Protein AF-A0A7W0K1R1-F1 (afdb_monomer)

Sequence (148 aa):
MSACDRCLRRAVLVAMLATRIAGLLNRPTTRAAGLLALPEPDLVAAVAGPHAESVLETLRTRDLRVDRRACEQAGVAAVCRHSAAYPPLLEELADAPAVLFAAGRPEALARLREEPSVAIVGTRNPSPYGVEVAHSLGRDLGAAGVPV

Structure (mmCIF, N/CA/C/O backbone):
data_AF-A0A7W0K1R1-F1
#
_entry.id   AF-A0A7W0K1R1-F1
#
loop_
_atom_site.group_PDB
_atom_site.id
_atom_site.type_symbol
_atom_site.label_atom_id
_atom_site.label_alt_id
_atom_site.label_comp_id
_atom_site.label_asym_id
_atom_site.label_entity_id
_atom_site.label_seq_id
_atom_site.pdbx_PDB_ins_code
_atom_site.Cartn_x
_atom_site.Cartn_y
_atom_site.Cartn_z
_atom_site.occupancy
_atom_site.B_iso_or_equiv
_atom_site.auth_seq_id
_atom_site.auth_comp_id
_atom_site.auth_asym_id
_atom_site.auth_atom_id
_atom_site.pdbx_PDB_model_num
ATOM 1 N N . MET A 1 1 ? -10.970 -10.643 -8.082 1.00 65.06 1 MET A N 1
ATOM 2 C CA . MET A 1 1 ? -10.813 -9.250 -8.567 1.00 65.06 1 MET A CA 1
ATOM 3 C C . MET A 1 1 ? -9.388 -9.062 -9.030 1.00 65.06 1 MET A C 1
ATOM 5 O O . MET A 1 1 ? -8.488 -9.474 -8.309 1.00 65.06 1 MET A O 1
ATOM 9 N N . SER A 1 2 ? -9.189 -8.534 -10.235 1.00 82.56 2 SER A N 1
ATOM 10 C CA . SER A 1 2 ? -7.891 -8.607 -10.897 1.00 82.56 2 SER A CA 1
ATOM 11 C C . SER A 1 2 ? -7.482 -7.233 -11.435 1.00 82.56 2 SER A C 1
ATOM 13 O O . SER A 1 2 ? -8.237 -6.614 -12.179 1.00 82.56 2 SER A O 1
ATOM 15 N N . ALA A 1 3 ? -6.305 -6.746 -11.040 1.00 94.06 3 ALA A N 1
ATOM 16 C CA . ALA A 1 3 ? -5.794 -5.418 -11.386 1.00 94.06 3 ALA A CA 1
ATOM 17 C C . ALA A 1 3 ? -5.610 -5.239 -12.904 1.00 94.06 3 ALA A C 1
ATOM 19 O O . ALA A 1 3 ? -5.277 -6.195 -13.600 1.00 94.06 3 ALA A O 1
ATOM 20 N N . CYS A 1 4 ? -5.769 -4.030 -13.450 1.00 95.31 4 CYS A N 1
ATOM 21 C CA . CYS A 1 4 ? -5.432 -3.799 -14.861 1.00 95.31 4 CYS A CA 1
ATOM 22 C C . CYS A 1 4 ? -3.911 -3.890 -15.097 1.00 95.31 4 CYS A C 1
ATOM 24 O O . CYS A 1 4 ? -3.118 -3.654 -14.182 1.00 95.31 4 CYS A O 1
ATOM 26 N N . ASP A 1 5 ? -3.498 -4.184 -16.331 1.00 95.25 5 ASP A N 1
ATOM 27 C CA . ASP A 1 5 ? -2.090 -4.429 -16.678 1.00 95.25 5 ASP A CA 1
ATOM 28 C C . ASP A 1 5 ? -1.176 -3.245 -16.342 1.00 95.25 5 ASP A C 1
ATOM 30 O O . ASP A 1 5 ? -0.088 -3.433 -15.805 1.00 95.25 5 ASP A O 1
ATOM 34 N N . ARG A 1 6 ? -1.637 -2.004 -16.555 1.00 94.62 6 ARG A N 1
ATOM 35 C CA . ARG A 1 6 ? -0.876 -0.795 -16.194 1.00 94.62 6 ARG A CA 1
ATOM 36 C C . ARG A 1 6 ? -0.570 -0.735 -14.696 1.00 94.62 6 ARG A C 1
ATOM 38 O O . ARG A 1 6 ? 0.550 -0.416 -14.303 1.00 94.62 6 ARG A O 1
ATOM 45 N N . CYS A 1 7 ? -1.566 -1.021 -13.861 1.00 95.75 7 CYS A N 1
ATOM 46 C CA . CYS A 1 7 ? -1.405 -0.996 -12.411 1.00 95.75 7 CYS A CA 1
ATOM 47 C C . CYS A 1 7 ? -0.548 -2.167 -11.926 1.00 95.75 7 CYS A C 1
ATOM 49 O O . CYS A 1 7 ? 0.336 -1.969 -11.094 1.00 95.75 7 CYS A O 1
ATOM 51 N N . LEU A 1 8 ? -0.757 -3.362 -12.486 1.00 96.06 8 LEU A N 1
ATOM 52 C CA . LEU A 1 8 ? 0.025 -4.542 -12.135 1.00 96.06 8 LEU A CA 1
ATOM 53 C C . LEU A 1 8 ? 1.498 -4.381 -12.537 1.00 96.06 8 LEU A C 1
ATOM 55 O O . LEU A 1 8 ? 2.375 -4.638 -11.720 1.00 96.06 8 LEU A O 1
ATOM 59 N N . ARG A 1 9 ? 1.782 -3.833 -13.727 1.00 96.00 9 ARG A N 1
ATOM 60 C CA . ARG A 1 9 ? 3.139 -3.456 -14.158 1.00 96.00 9 ARG A CA 1
ATOM 61 C C . ARG A 1 9 ? 3.813 -2.524 -13.153 1.00 96.00 9 ARG A C 1
ATOM 63 O O . ARG A 1 9 ? 4.959 -2.753 -12.779 1.00 96.00 9 ARG A O 1
ATOM 70 N N . ARG A 1 10 ? 3.106 -1.485 -12.690 1.00 96.12 10 ARG A N 1
ATOM 71 C CA . ARG A 1 10 ? 3.640 -0.548 -11.689 1.00 96.12 10 ARG A CA 1
ATOM 72 C C . ARG A 1 10 ? 3.950 -1.250 -10.365 1.00 96.12 10 ARG A C 1
ATOM 74 O O . ARG A 1 10 ? 4.997 -0.985 -9.784 1.00 96.12 10 ARG A O 1
ATOM 81 N N . ALA A 1 11 ? 3.080 -2.148 -9.907 1.00 95.88 11 ALA A N 1
ATOM 82 C CA . ALA A 1 11 ? 3.323 -2.936 -8.701 1.00 95.88 11 ALA A CA 1
ATOM 83 C C . ALA A 1 11 ? 4.543 -3.864 -8.850 1.00 95.88 11 ALA A C 1
ATOM 85 O O . ALA A 1 11 ? 5.378 -3.922 -7.949 1.00 95.88 11 ALA A O 1
ATOM 86 N N . VAL A 1 12 ? 4.698 -4.519 -10.006 1.00 96.12 12 VAL A N 1
ATOM 87 C CA . VAL A 1 12 ? 5.867 -5.358 -10.320 1.00 96.12 12 VAL A CA 1
ATOM 88 C C . VAL A 1 12 ? 7.156 -4.535 -10.327 1.00 96.12 12 VAL A C 1
ATOM 90 O O . VAL A 1 12 ? 8.139 -4.956 -9.724 1.00 96.12 12 VAL A O 1
ATOM 93 N N . LEU A 1 13 ? 7.158 -3.340 -10.926 1.00 96.50 13 LEU A N 1
ATOM 94 C CA . LEU A 1 13 ? 8.310 -2.435 -10.875 1.00 96.50 13 LEU A CA 1
ATOM 95 C C . LEU A 1 13 ? 8.717 -2.112 -9.431 1.00 96.50 13 LEU A C 1
ATOM 97 O O . LEU A 1 13 ? 9.893 -2.206 -9.082 1.00 96.50 13 LEU A O 1
ATOM 101 N N . VAL A 1 14 ? 7.749 -1.750 -8.584 1.00 95.44 14 VAL A N 1
ATOM 102 C CA . VAL A 1 14 ? 8.010 -1.471 -7.164 1.00 95.44 14 VAL A CA 1
ATOM 103 C C . VAL A 1 14 ? 8.574 -2.713 -6.467 1.00 95.44 14 VAL A C 1
ATOM 105 O O . VAL A 1 14 ? 9.547 -2.595 -5.725 1.00 95.44 14 VAL A O 1
ATOM 108 N N . ALA A 1 15 ? 8.046 -3.906 -6.757 1.00 95.12 15 ALA A N 1
ATOM 109 C CA . ALA A 1 15 ? 8.558 -5.165 -6.216 1.00 95.12 15 ALA A CA 1
ATOM 110 C C . ALA A 1 15 ? 10.008 -5.453 -6.654 1.00 95.12 15 ALA A C 1
ATOM 112 O O . ALA A 1 15 ? 10.841 -5.816 -5.825 1.00 95.12 15 ALA A O 1
ATOM 113 N N . MET A 1 16 ? 10.352 -5.219 -7.924 1.00 95.38 16 MET A N 1
ATOM 114 C CA . MET A 1 16 ? 11.722 -5.370 -8.442 1.00 95.38 16 MET A CA 1
ATOM 115 C C . MET A 1 16 ? 12.719 -4.408 -7.779 1.00 95.38 16 MET A C 1
ATOM 117 O O . MET A 1 16 ? 13.910 -4.707 -7.667 1.00 95.38 16 MET A O 1
ATOM 121 N N . LEU A 1 17 ? 12.240 -3.242 -7.343 1.00 95.44 17 LEU A N 1
ATOM 122 C CA . LEU A 1 17 ? 13.039 -2.224 -6.668 1.00 95.44 17 LEU A CA 1
ATOM 123 C C . LEU A 1 17 ? 13.001 -2.340 -5.135 1.00 95.44 17 LEU A C 1
ATOM 125 O O . LEU A 1 17 ? 13.759 -1.634 -4.472 1.00 95.44 17 LEU A O 1
ATOM 129 N N . ALA A 1 18 ? 12.184 -3.229 -4.559 1.00 93.12 18 ALA A N 1
ATOM 130 C CA . ALA A 1 18 ? 11.851 -3.241 -3.132 1.00 93.12 18 ALA A CA 1
ATOM 131 C C . ALA A 1 18 ? 13.075 -3.284 -2.204 1.00 93.12 18 ALA A C 1
ATOM 133 O O . ALA A 1 18 ? 13.149 -2.521 -1.242 1.00 93.12 18 ALA A O 1
ATOM 134 N N . THR A 1 19 ? 14.074 -4.114 -2.512 1.00 91.88 19 THR A N 1
ATOM 135 C CA . THR A 1 19 ? 15.309 -4.214 -1.714 1.00 91.88 19 THR A CA 1
ATOM 136 C C . THR A 1 19 ? 16.115 -2.915 -1.719 1.00 91.88 19 THR A C 1
ATOM 138 O O . THR A 1 19 ? 16.652 -2.507 -0.690 1.00 91.88 19 THR A O 1
ATOM 141 N N . ARG A 1 20 ? 16.163 -2.222 -2.862 1.00 91.81 20 ARG A N 1
ATOM 142 C CA . ARG A 1 20 ? 16.845 -0.930 -3.004 1.00 91.81 20 ARG A CA 1
ATOM 143 C C . ARG A 1 20 ? 16.061 0.190 -2.319 1.00 91.81 20 ARG A C 1
ATOM 145 O O . ARG A 1 20 ? 16.666 0.993 -1.617 1.00 91.81 20 ARG A O 1
ATOM 152 N N . ILE A 1 21 ? 14.730 0.195 -2.444 1.00 91.44 21 ILE A N 1
ATOM 153 C CA . ILE A 1 21 ? 13.841 1.124 -1.724 1.00 91.44 21 ILE A CA 1
ATOM 154 C C . ILE A 1 21 ? 14.042 0.977 -0.211 1.00 91.44 21 ILE A C 1
ATOM 156 O O . ILE A 1 21 ? 14.288 1.968 0.473 1.00 91.44 21 ILE A O 1
ATOM 160 N N . ALA A 1 22 ? 14.023 -0.252 0.314 1.00 88.75 22 ALA A N 1
ATOM 161 C CA . ALA A 1 22 ? 14.261 -0.516 1.733 1.00 88.75 22 ALA A CA 1
ATOM 162 C C . ALA A 1 22 ? 15.646 -0.021 2.187 1.00 88.75 22 ALA A C 1
ATOM 164 O O . ALA A 1 22 ? 15.778 0.614 3.233 1.00 88.75 22 ALA A O 1
ATOM 165 N N . GLY A 1 23 ? 16.679 -0.243 1.369 1.00 88.19 23 GLY A N 1
ATOM 166 C CA . GLY A 1 23 ? 18.028 0.259 1.627 1.00 88.19 23 GLY A CA 1
ATOM 167 C C . GLY A 1 23 ? 18.143 1.789 1.648 1.00 88.19 23 GLY A C 1
ATOM 168 O O . GLY A 1 23 ? 19.016 2.312 2.340 1.00 88.19 23 GLY A O 1
ATOM 169 N N . LEU A 1 24 ? 17.284 2.514 0.923 1.00 85.69 24 LEU A N 1
ATOM 170 C CA . LEU A 1 24 ? 17.198 3.979 0.982 1.00 85.69 24 LEU A CA 1
ATOM 171 C C . LEU A 1 24 ? 16.480 4.452 2.251 1.00 85.69 24 LEU A C 1
ATOM 173 O O . LEU A 1 24 ? 16.964 5.363 2.917 1.00 85.69 24 LEU A O 1
ATOM 177 N N . LEU A 1 25 ? 15.366 3.807 2.611 1.00 82.56 25 LEU A N 1
ATOM 178 C CA . LEU A 1 25 ? 14.559 4.157 3.787 1.00 82.56 25 LEU A CA 1
ATOM 179 C C . LEU A 1 25 ? 15.304 3.960 5.113 1.00 82.56 25 LEU A C 1
ATOM 181 O O . LEU A 1 25 ? 15.068 4.693 6.067 1.00 82.56 25 LEU A O 1
ATOM 185 N N . ASN A 1 26 ? 16.239 3.011 5.165 1.00 82.88 26 ASN A N 1
ATOM 186 C CA . ASN A 1 26 ? 17.063 2.764 6.349 1.00 82.88 26 ASN A CA 1
ATOM 187 C C . ASN A 1 26 ? 18.177 3.810 6.562 1.00 82.88 26 ASN A C 1
ATOM 189 O O . ASN A 1 26 ? 18.930 3.710 7.531 1.00 82.88 26 ASN A O 1
ATOM 193 N N . ARG A 1 27 ? 18.322 4.804 5.673 1.00 81.00 27 ARG A N 1
ATOM 194 C CA . ARG A 1 27 ? 19.348 5.849 5.797 1.00 81.00 27 ARG A CA 1
ATOM 195 C C . ARG A 1 27 ? 18.805 7.040 6.596 1.00 81.00 27 ARG A C 1
ATOM 197 O O . ARG A 1 27 ? 17.782 7.603 6.210 1.00 81.00 27 ARG A O 1
ATOM 204 N N . PRO A 1 28 ? 19.517 7.510 7.636 1.00 63.34 28 PRO A N 1
ATOM 205 C CA . PRO A 1 28 ? 18.996 8.484 8.603 1.00 63.34 28 PRO A CA 1
ATOM 206 C C . PRO A 1 28 ? 18.625 9.861 8.023 1.00 63.34 28 PRO A C 1
A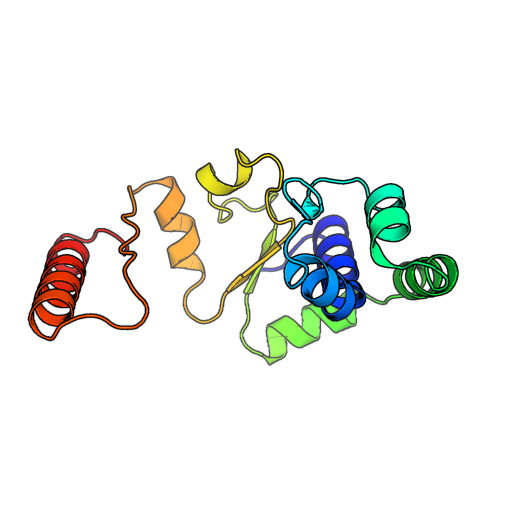TOM 208 O O . PRO A 1 28 ? 17.890 10.609 8.658 1.00 63.34 28 PRO A O 1
ATOM 211 N N . THR A 1 29 ? 19.103 10.212 6.827 1.00 63.59 29 THR A N 1
ATOM 212 C CA . THR A 1 29 ? 18.880 11.525 6.194 1.00 63.59 29 THR A CA 1
ATOM 213 C C . THR A 1 29 ? 17.931 11.493 4.993 1.00 63.59 29 THR A C 1
ATOM 215 O O . THR A 1 29 ? 17.638 12.543 4.423 1.00 63.59 29 THR A O 1
ATOM 218 N N . THR A 1 30 ? 17.441 10.321 4.576 1.00 67.50 30 THR A N 1
ATOM 219 C CA . THR A 1 30 ? 16.647 10.212 3.342 1.00 67.50 30 THR A CA 1
ATOM 220 C C . THR A 1 30 ? 15.161 10.396 3.635 1.00 67.50 30 THR A C 1
ATOM 222 O O . THR A 1 30 ? 14.509 9.511 4.182 1.00 67.50 30 THR A O 1
ATOM 225 N N . ARG A 1 31 ? 14.589 11.536 3.227 1.00 63.91 31 ARG A N 1
ATOM 226 C CA . ARG A 1 31 ? 13.131 11.674 3.101 1.00 63.91 31 ARG A CA 1
ATOM 227 C C . ARG A 1 31 ? 12.707 11.055 1.772 1.00 63.91 31 ARG A C 1
ATOM 229 O O . ARG A 1 31 ? 12.915 11.651 0.725 1.00 63.91 31 ARG A O 1
ATOM 236 N N . ALA A 1 32 ? 12.115 9.866 1.824 1.00 72.00 32 ALA A N 1
ATOM 237 C CA . ALA A 1 32 ? 11.589 9.172 0.645 1.00 72.00 32 ALA A CA 1
ATOM 238 C C . ALA A 1 32 ? 10.122 9.525 0.332 1.00 72.00 32 ALA A C 1
ATOM 240 O O . ALA A 1 32 ? 9.475 8.831 -0.452 1.00 72.00 32 ALA A O 1
ATOM 241 N N . ALA A 1 33 ? 9.581 10.574 0.963 1.00 78.88 33 ALA A N 1
ATOM 242 C CA . ALA A 1 33 ? 8.228 11.041 0.687 1.00 78.88 33 ALA A CA 1
ATOM 243 C C . ALA A 1 33 ? 8.082 11.344 -0.813 1.00 78.88 33 ALA A C 1
ATOM 245 O O . ALA A 1 33 ? 8.919 12.038 -1.390 1.00 78.88 33 ALA A O 1
ATOM 246 N N . GLY A 1 34 ? 7.050 10.785 -1.447 1.00 85.19 34 GLY A N 1
ATOM 247 C CA . GLY A 1 34 ? 6.806 10.948 -2.881 1.00 85.19 34 GLY A CA 1
ATOM 248 C C . GLY A 1 34 ? 7.657 10.064 -3.801 1.00 85.19 34 GLY A C 1
ATOM 249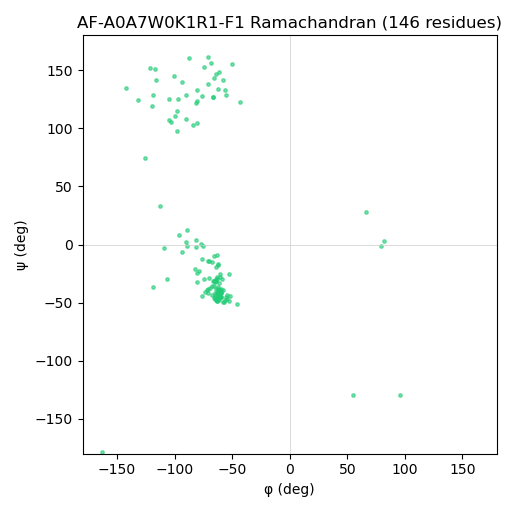 O O . GLY A 1 34 ? 7.429 10.083 -5.008 1.00 85.19 34 GLY A O 1
ATOM 250 N N . LEU A 1 35 ? 8.576 9.233 -3.285 1.00 89.44 35 LEU A N 1
ATOM 251 C CA . LEU A 1 35 ? 9.366 8.310 -4.117 1.00 89.44 35 LEU A CA 1
ATOM 252 C C . LEU A 1 35 ? 8.457 7.405 -4.961 1.00 89.44 35 LEU A C 1
ATOM 254 O O . LEU A 1 35 ? 8.668 7.241 -6.159 1.00 89.44 35 LEU A O 1
ATOM 258 N N . LEU A 1 36 ? 7.409 6.854 -4.344 1.00 90.50 36 LEU A N 1
ATOM 259 C CA . LEU A 1 36 ? 6.448 5.978 -5.018 1.00 90.50 36 LEU A CA 1
ATOM 260 C C . LEU A 1 36 ? 5.459 6.733 -5.919 1.00 90.50 36 LEU A C 1
ATOM 262 O O . LEU A 1 36 ? 4.808 6.093 -6.747 1.00 90.50 36 LEU A O 1
ATOM 266 N N . ALA A 1 37 ? 5.388 8.062 -5.815 1.00 90.88 37 ALA A N 1
ATOM 267 C CA . ALA A 1 37 ? 4.613 8.914 -6.717 1.00 90.88 37 ALA A CA 1
ATOM 268 C C . ALA A 1 37 ? 5.362 9.222 -8.025 1.00 90.88 37 ALA A C 1
ATOM 270 O O . ALA A 1 37 ? 4.729 9.556 -9.026 1.00 90.88 37 ALA A O 1
ATOM 271 N N . LEU A 1 38 ? 6.697 9.086 -8.046 1.00 92.62 38 LEU A N 1
ATOM 272 C CA . LEU A 1 38 ? 7.507 9.401 -9.223 1.00 92.62 38 LEU A CA 1
ATOM 273 C C . LEU A 1 38 ? 7.087 8.575 -10.452 1.00 92.62 38 LEU A C 1
ATOM 275 O O . LEU A 1 38 ? 6.829 7.371 -10.322 1.00 92.62 38 LEU A O 1
ATOM 279 N N . PRO A 1 39 ? 7.086 9.157 -11.663 1.00 91.94 39 PRO A N 1
ATOM 280 C CA . PRO A 1 39 ? 6.946 8.402 -12.905 1.00 91.94 39 PRO A CA 1
ATOM 281 C C . PRO A 1 39 ? 7.913 7.208 -12.981 1.00 91.94 39 PRO A C 1
ATOM 283 O O . PRO A 1 39 ? 8.958 7.196 -12.342 1.00 91.94 39 PRO A O 1
ATOM 286 N N . GLU A 1 40 ? 7.573 6.177 -13.764 1.00 93.25 40 GLU A N 1
ATOM 287 C CA . GLU A 1 40 ? 8.435 4.996 -13.982 1.00 93.25 40 GLU A CA 1
ATOM 288 C C . GLU A 1 40 ? 9.914 5.336 -14.272 1.00 93.25 40 GLU A C 1
ATOM 290 O O . GLU A 1 40 ? 10.760 4.800 -13.554 1.00 93.25 40 GLU A O 1
ATOM 295 N N . PRO A 1 41 ? 10.257 6.225 -15.230 1.00 91.12 41 PRO A N 1
ATOM 296 C CA . PRO A 1 41 ? 11.660 6.545 -15.504 1.00 91.12 41 PRO A CA 1
ATOM 297 C C . PRO A 1 41 ? 12.361 7.194 -14.305 1.00 91.12 41 PRO A C 1
ATOM 299 O O . PRO A 1 41 ? 13.479 6.805 -13.971 1.00 91.12 41 PRO A O 1
ATOM 302 N N . ASP A 1 42 ? 11.687 8.113 -13.615 1.00 93.00 42 ASP A N 1
ATOM 303 C CA . ASP A 1 42 ? 12.260 8.861 -12.493 1.00 93.00 42 ASP A CA 1
ATOM 304 C C . ASP A 1 42 ? 12.431 7.974 -11.256 1.00 93.00 42 ASP A C 1
ATOM 306 O O . ASP A 1 42 ? 13.457 8.035 -10.581 1.00 93.00 42 ASP A O 1
ATOM 310 N N . LEU A 1 43 ? 11.466 7.086 -10.987 1.00 93.56 43 LEU A N 1
ATOM 311 C CA . LEU A 1 43 ? 11.570 6.086 -9.925 1.00 93.56 43 LEU A CA 1
ATOM 312 C C . LEU A 1 43 ? 12.758 5.147 -10.173 1.00 93.56 43 LEU A C 1
ATOM 314 O O . LEU A 1 43 ? 13.528 4.856 -9.258 1.00 93.56 43 LEU A O 1
ATOM 318 N N . VAL A 1 44 ? 12.917 4.668 -11.409 1.00 94.94 44 VAL A N 1
ATOM 319 C CA . VAL A 1 44 ? 14.042 3.800 -11.772 1.00 94.94 44 VAL A CA 1
ATOM 320 C C . VAL A 1 44 ? 15.362 4.553 -11.633 1.00 94.94 44 VAL A C 1
ATOM 322 O O . VAL A 1 44 ? 16.280 4.028 -11.009 1.00 94.94 44 VAL A O 1
ATOM 325 N N . ALA A 1 45 ? 15.459 5.782 -12.142 1.00 91.38 45 ALA A N 1
ATOM 326 C CA . ALA A 1 45 ? 16.665 6.598 -12.022 1.00 91.38 45 ALA A CA 1
ATOM 327 C C . ALA A 1 45 ? 17.040 6.868 -10.553 1.00 91.38 45 ALA A C 1
ATOM 329 O O . ALA A 1 45 ? 18.211 6.771 -10.186 1.00 91.38 45 ALA A O 1
ATOM 330 N N . ALA A 1 46 ? 16.046 7.129 -9.699 1.00 90.19 46 ALA A N 1
ATOM 331 C CA . ALA A 1 46 ? 16.251 7.409 -8.282 1.00 90.19 46 ALA A CA 1
ATOM 332 C C . ALA A 1 46 ? 16.708 6.185 -7.469 1.00 90.19 46 ALA A C 1
ATOM 334 O O . ALA A 1 46 ? 17.390 6.343 -6.456 1.00 90.19 46 ALA A O 1
ATOM 335 N N . VAL A 1 47 ? 16.326 4.967 -7.876 1.00 92.56 47 VAL A N 1
ATOM 336 C CA . VAL A 1 47 ? 16.471 3.767 -7.030 1.00 92.56 47 VAL A CA 1
ATOM 337 C C . VAL A 1 47 ? 17.381 2.695 -7.627 1.00 92.56 47 VAL A C 1
ATOM 339 O O . VAL A 1 47 ? 18.094 2.018 -6.888 1.00 92.56 47 VAL A O 1
ATOM 342 N N . ALA A 1 48 ? 17.366 2.489 -8.944 1.00 91.94 48 ALA A N 1
ATOM 343 C CA . ALA A 1 48 ? 18.026 1.347 -9.581 1.00 91.94 48 ALA A CA 1
ATOM 344 C C . ALA A 1 48 ? 19.549 1.515 -9.729 1.00 91.94 48 ALA A C 1
ATOM 346 O O . ALA A 1 48 ? 20.271 0.513 -9.832 1.00 91.94 48 ALA A O 1
ATOM 347 N N . GLY A 1 49 ? 20.045 2.757 -9.722 1.00 89.25 49 GLY A N 1
ATOM 348 C CA . GLY A 1 49 ? 21.460 3.075 -9.923 1.00 89.25 49 GLY A CA 1
ATOM 349 C C . GLY A 1 49 ? 21.991 2.467 -11.234 1.00 89.25 49 GLY A C 1
ATOM 350 O O . GLY A 1 49 ? 21.326 2.593 -12.262 1.00 89.25 49 GLY A O 1
ATOM 351 N N . PRO A 1 50 ? 23.130 1.742 -11.229 1.00 91.00 50 PRO A N 1
ATOM 352 C CA . PRO A 1 50 ? 23.711 1.168 -12.450 1.00 91.00 50 PRO A CA 1
ATOM 353 C C . PRO A 1 50 ? 22.851 0.070 -13.101 1.00 91.00 50 PRO A C 1
ATOM 355 O O . PRO A 1 50 ? 23.135 -0.348 -14.215 1.00 91.00 50 PRO A O 1
ATOM 358 N N . HIS A 1 51 ? 21.791 -0.400 -12.434 1.00 92.62 51 HIS A N 1
ATOM 359 C CA . HIS A 1 51 ? 20.913 -1.456 -12.946 1.00 92.62 51 HIS A CA 1
ATOM 360 C C . HIS A 1 51 ? 19.650 -0.916 -13.633 1.00 92.62 51 HIS A C 1
ATOM 362 O O . HIS A 1 51 ? 18.755 -1.701 -13.942 1.00 92.62 51 HIS A O 1
ATOM 368 N N . ALA A 1 52 ? 19.539 0.400 -13.844 1.00 94.31 52 ALA A N 1
ATOM 369 C CA . ALA A 1 52 ? 18.346 1.028 -14.413 1.00 94.31 52 ALA A CA 1
ATOM 370 C C . ALA A 1 52 ? 17.907 0.389 -15.740 1.00 94.31 52 ALA A C 1
ATOM 372 O O . ALA A 1 52 ? 16.745 0.014 -15.891 1.00 94.31 52 ALA A O 1
ATOM 373 N N . GLU A 1 53 ? 18.845 0.196 -16.667 1.00 93.88 53 GLU A N 1
ATOM 374 C CA . GLU A 1 53 ? 18.567 -0.392 -17.980 1.00 93.88 53 GLU A CA 1
ATOM 375 C C . GLU A 1 53 ? 18.075 -1.841 -17.871 1.00 93.88 53 GLU A C 1
ATOM 377 O O . GLU A 1 53 ? 17.037 -2.191 -18.429 1.00 93.88 53 GLU A O 1
ATOM 382 N N . SER A 1 54 ? 18.754 -2.662 -17.064 1.00 94.19 54 SER A N 1
ATOM 383 C CA . SER A 1 54 ? 18.367 -4.057 -16.822 1.00 94.19 54 SER A CA 1
ATOM 384 C C . SER A 1 54 ? 16.972 -4.183 -16.191 1.00 94.19 54 SER A C 1
ATOM 386 O O . SER A 1 54 ? 16.193 -5.058 -16.579 1.00 94.19 54 SER A O 1
ATOM 388 N N . VAL A 1 55 ? 16.622 -3.292 -15.254 1.00 95.50 55 VAL A N 1
ATOM 389 C CA . VAL A 1 55 ? 15.283 -3.241 -14.643 1.00 95.50 55 VAL A CA 1
ATOM 390 C C . VAL A 1 55 ? 14.225 -2.898 -15.689 1.00 95.50 55 VAL A C 1
ATOM 392 O O . VAL A 1 55 ? 13.206 -3.583 -15.763 1.00 95.50 55 VAL A O 1
ATOM 395 N N . LEU A 1 56 ? 14.462 -1.871 -16.509 1.00 93.81 56 LEU A N 1
ATOM 396 C CA . LEU A 1 56 ? 13.517 -1.459 -17.549 1.00 93.81 56 LEU A CA 1
ATOM 397 C C . LEU A 1 56 ? 13.302 -2.564 -18.582 1.00 93.81 56 LEU A C 1
ATOM 399 O O . LEU A 1 56 ? 12.159 -2.826 -18.953 1.00 93.81 56 LEU A O 1
ATOM 403 N N . GLU A 1 57 ? 14.364 -3.245 -19.006 1.00 95.00 57 GLU A N 1
ATOM 404 C CA . GLU A 1 57 ? 14.271 -4.324 -19.989 1.00 95.00 57 GLU A CA 1
ATOM 405 C C . GLU A 1 57 ? 13.522 -5.547 -19.446 1.00 95.00 57 GLU A C 1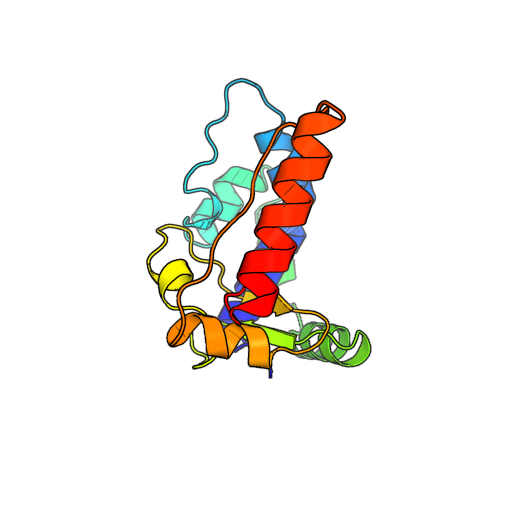
ATOM 407 O O . GLU A 1 57 ? 12.612 -6.078 -20.088 1.00 95.00 57 GLU A O 1
ATOM 412 N N . THR A 1 58 ? 13.815 -5.932 -18.203 1.00 94.81 58 THR A N 1
ATOM 413 C CA . THR A 1 58 ? 13.080 -7.004 -17.517 1.00 94.81 58 THR A CA 1
ATOM 414 C C . THR A 1 58 ? 11.600 -6.652 -17.374 1.00 94.81 58 THR A C 1
ATOM 416 O O . THR A 1 58 ? 10.729 -7.494 -17.583 1.00 94.81 58 THR A O 1
ATOM 419 N N . LEU A 1 59 ? 11.285 -5.396 -17.047 1.00 94.81 59 LEU A N 1
ATOM 420 C CA . LEU A 1 59 ? 9.903 -4.952 -16.916 1.00 94.81 59 LEU A CA 1
ATOM 421 C C . LEU A 1 59 ? 9.187 -4.911 -18.275 1.00 94.81 59 LEU A C 1
ATOM 423 O O . LEU A 1 59 ? 8.002 -5.226 -18.347 1.00 94.81 59 LEU A O 1
ATOM 427 N N . ARG A 1 60 ? 9.862 -4.518 -19.364 1.00 94.25 60 ARG A N 1
ATOM 428 C CA . ARG A 1 60 ? 9.302 -4.524 -20.733 1.00 94.25 60 ARG A CA 1
ATOM 429 C C . ARG A 1 60 ? 8.909 -5.924 -21.196 1.00 94.25 60 ARG A C 1
ATOM 431 O O . ARG A 1 60 ? 7.853 -6.072 -21.798 1.00 94.25 60 ARG A O 1
ATOM 438 N N . THR A 1 61 ? 9.732 -6.921 -20.894 1.00 95.62 61 THR A N 1
ATOM 439 C CA . THR A 1 61 ? 9.542 -8.314 -21.332 1.00 95.62 61 THR A CA 1
ATOM 440 C C . THR A 1 61 ? 8.704 -9.157 -20.363 1.00 95.62 61 THR A C 1
ATOM 442 O O . THR A 1 61 ? 8.438 -10.329 -20.630 1.00 95.62 61 THR A O 1
ATOM 445 N N . ARG A 1 62 ? 8.257 -8.581 -19.237 1.00 94.69 62 ARG A N 1
ATOM 446 C CA . ARG A 1 62 ? 7.481 -9.281 -18.207 1.00 94.69 62 ARG A CA 1
ATOM 447 C C . ARG A 1 62 ? 6.094 -9.696 -18.707 1.00 94.69 62 ARG A C 1
ATOM 449 O O . ARG A 1 62 ? 5.291 -8.851 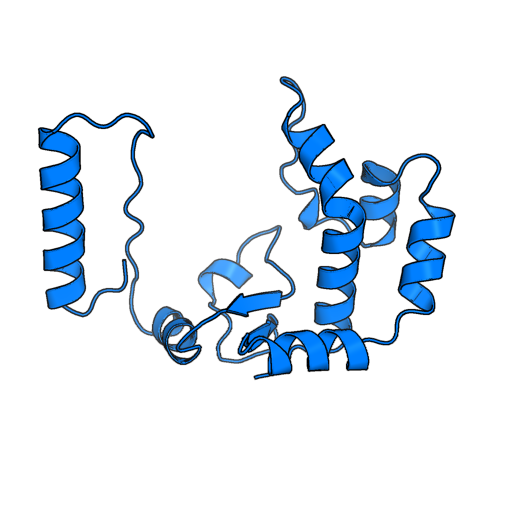-19.097 1.00 94.69 62 ARG A O 1
ATOM 456 N N . ASP A 1 63 ? 5.769 -10.980 -18.565 1.00 95.88 63 ASP A N 1
ATOM 457 C CA . ASP A 1 63 ? 4.402 -11.476 -18.742 1.00 95.88 63 ASP A CA 1
ATOM 458 C C . ASP A 1 63 ? 3.575 -11.312 -17.456 1.00 95.88 63 ASP A C 1
ATOM 460 O O . ASP A 1 63 ? 3.671 -12.101 -16.513 1.00 95.88 63 ASP A O 1
ATOM 464 N N . LEU A 1 64 ? 2.706 -10.301 -17.447 1.00 95.75 64 LEU A N 1
ATOM 465 C CA . LEU A 1 64 ? 1.826 -9.991 -16.317 1.00 95.75 64 LEU A CA 1
ATOM 466 C C . LEU A 1 64 ? 0.743 -11.053 -16.074 1.00 95.75 64 LEU A C 1
ATOM 468 O O . LEU A 1 64 ? 0.125 -11.068 -15.007 1.00 95.75 64 LEU A O 1
ATOM 472 N N . ARG A 1 65 ? 0.492 -11.959 -17.029 1.00 95.31 65 ARG A N 1
ATOM 473 C CA . ARG A 1 65 ? -0.444 -13.078 -16.834 1.00 95.31 65 ARG A CA 1
ATOM 474 C C . ARG A 1 65 ? 0.081 -14.043 -15.781 1.00 95.31 65 ARG A C 1
ATOM 476 O O . ARG A 1 65 ? -0.703 -14.560 -14.987 1.00 95.31 65 ARG A O 1
ATOM 483 N N . VAL A 1 66 ? 1.399 -14.244 -15.741 1.00 94.69 66 VAL A N 1
ATOM 484 C CA . VAL A 1 66 ? 2.063 -15.059 -14.717 1.00 94.69 66 VAL A CA 1
ATOM 485 C C . VAL A 1 66 ? 1.890 -14.418 -13.340 1.00 94.69 66 VAL A C 1
ATOM 487 O O . VAL A 1 66 ? 1.498 -15.103 -12.399 1.00 94.69 66 VAL A O 1
ATOM 490 N N . ASP A 1 67 ? 2.095 -13.103 -13.237 1.00 94.62 67 ASP A N 1
ATOM 491 C CA . ASP A 1 67 ? 1.931 -12.351 -11.985 1.00 94.62 67 ASP A CA 1
ATOM 492 C C . ASP A 1 67 ? 0.488 -12.410 -11.461 1.00 94.62 67 ASP A C 1
ATOM 494 O O . ASP A 1 67 ? 0.243 -12.644 -10.275 1.00 94.62 67 ASP A O 1
ATOM 498 N N . ARG A 1 68 ? -0.485 -12.263 -12.365 1.00 95.00 68 ARG A N 1
ATOM 499 C CA . ARG A 1 68 ? -1.913 -12.380 -12.053 1.00 95.00 68 ARG A CA 1
ATOM 500 C C . ARG A 1 68 ? -2.265 -13.775 -11.539 1.00 95.00 68 ARG A C 1
ATOM 502 O O . ARG A 1 68 ? -2.897 -13.902 -10.491 1.00 95.00 68 ARG A O 1
ATOM 509 N N . ARG A 1 69 ? -1.800 -14.816 -12.236 1.00 95.44 69 ARG A N 1
ATOM 510 C CA . ARG A 1 69 ? -2.022 -16.214 -11.853 1.00 95.44 69 ARG A CA 1
ATOM 511 C C . ARG A 1 69 ? -1.389 -16.541 -10.502 1.00 95.44 69 ARG A C 1
ATOM 513 O O . ARG A 1 69 ? -1.994 -17.266 -9.722 1.00 95.44 69 ARG A O 1
ATOM 520 N N . ALA A 1 70 ? -0.209 -15.996 -10.208 1.00 94.31 70 ALA A N 1
ATOM 521 C CA . ALA A 1 70 ? 0.438 -16.173 -8.912 1.00 94.31 70 ALA A CA 1
ATOM 522 C C . ALA A 1 70 ? -0.417 -15.602 -7.766 1.00 94.31 70 ALA A C 1
ATOM 524 O O . ALA A 1 70 ? -0.569 -16.255 -6.736 1.00 94.31 70 ALA A O 1
ATOM 525 N N . CYS A 1 71 ? -1.038 -14.432 -7.964 1.00 94.19 71 CYS A N 1
ATOM 526 C CA . CYS A 1 71 ? -1.969 -13.861 -6.984 1.00 94.19 71 CYS A CA 1
ATOM 527 C C . CYS A 1 71 ? -3.192 -14.766 -6.780 1.00 94.19 71 CYS A C 1
ATOM 529 O O . CYS A 1 71 ? -3.550 -15.076 -5.647 1.00 94.19 71 CYS A O 1
ATOM 531 N N . GLU A 1 72 ? -3.797 -15.238 -7.873 1.00 92.88 72 GLU A N 1
ATOM 532 C CA . GLU A 1 72 ? -4.963 -16.129 -7.829 1.00 92.88 72 GLU A CA 1
ATOM 533 C C . GLU A 1 72 ? -4.653 -17.448 -7.107 1.00 92.88 72 GLU A C 1
ATOM 535 O O . GLU A 1 72 ? -5.409 -17.865 -6.232 1.00 92.88 72 GLU A O 1
ATOM 540 N N . GLN A 1 73 ? -3.514 -18.074 -7.417 1.00 95.31 73 GLN A N 1
ATOM 541 C CA . GLN A 1 73 ? -3.058 -19.309 -6.771 1.00 95.31 73 GLN A CA 1
ATOM 542 C C . GLN A 1 73 ? -2.765 -19.125 -5.279 1.00 95.31 73 GLN A C 1
ATOM 544 O O . GLN A 1 73 ? -2.966 -20.054 -4.501 1.00 95.31 73 GLN A O 1
ATOM 549 N N . ALA A 1 74 ? -2.320 -17.935 -4.877 1.00 95.00 74 ALA A N 1
ATOM 550 C CA . ALA A 1 74 ? -2.095 -17.584 -3.480 1.00 95.00 74 ALA A CA 1
ATOM 551 C C . ALA A 1 74 ? -3.382 -17.175 -2.735 1.00 95.00 74 ALA A C 1
ATOM 553 O O . ALA A 1 74 ? -3.318 -16.869 -1.546 1.00 95.00 74 ALA A O 1
ATOM 554 N N . GLY A 1 75 ? -4.541 -17.130 -3.406 1.00 93.94 75 GLY A N 1
ATOM 555 C CA . GLY A 1 75 ? -5.786 -16.634 -2.810 1.00 93.94 75 GLY A CA 1
ATOM 556 C C . GLY A 1 75 ? -5.747 -15.135 -2.492 1.00 93.94 75 GLY A C 1
ATOM 557 O O . GLY A 1 75 ? -6.417 -14.679 -1.566 1.00 93.94 75 GLY A O 1
ATOM 558 N N . VAL A 1 76 ? -4.946 -14.367 -3.236 1.00 94.69 76 VAL A N 1
ATOM 559 C CA . VAL A 1 76 ? -4.758 -12.925 -3.056 1.00 94.69 76 VAL A CA 1
ATOM 560 C C . VAL A 1 76 ? -5.508 -12.168 -4.147 1.00 94.69 76 VAL A C 1
ATOM 562 O O . VAL A 1 76 ? -5.290 -12.363 -5.343 1.00 94.69 76 VAL A O 1
ATOM 565 N N . ALA A 1 77 ? -6.377 -11.249 -3.738 1.00 93.69 77 ALA A N 1
ATOM 566 C CA . ALA A 1 77 ? -7.027 -10.313 -4.639 1.00 93.69 77 ALA A CA 1
ATOM 567 C C . ALA A 1 77 ? -6.091 -9.140 -4.958 1.00 93.69 77 ALA A C 1
ATOM 569 O O . ALA A 1 77 ? -5.530 -8.522 -4.056 1.00 93.69 77 ALA A O 1
ATOM 570 N N . ALA A 1 78 ? -5.971 -8.792 -6.240 1.00 95.44 78 ALA A N 1
ATOM 571 C CA . ALA A 1 78 ? -5.260 -7.600 -6.693 1.00 95.44 78 ALA A CA 1
ATOM 572 C C . ALA A 1 78 ? -6.281 -6.517 -7.075 1.00 95.44 78 ALA A C 1
ATOM 574 O O . ALA A 1 78 ? -6.937 -6.608 -8.116 1.00 95.44 78 ALA A O 1
ATOM 575 N N . VAL A 1 79 ? -6.425 -5.494 -6.233 1.00 94.44 79 VAL A N 1
ATOM 576 C CA . VAL A 1 79 ? -7.386 -4.394 -6.401 1.00 94.44 79 VAL A CA 1
ATOM 577 C C . VAL A 1 79 ? -6.638 -3.145 -6.857 1.00 94.44 79 VAL A C 1
ATOM 579 O O . VAL A 1 79 ? -5.907 -2.534 -6.086 1.00 94.44 79 VAL A O 1
ATOM 582 N N . CYS A 1 80 ? -6.779 -2.761 -8.126 1.00 94.75 80 CYS A N 1
ATOM 583 C CA . CYS A 1 80 ? -6.164 -1.530 -8.634 1.00 94.75 80 CYS A CA 1
ATOM 584 C C . CYS A 1 80 ? -7.058 -0.304 -8.440 1.00 94.75 80 CYS A C 1
ATOM 586 O O . CYS A 1 80 ? -8.273 -0.459 -8.384 1.00 94.75 80 CYS A O 1
ATOM 588 N N . ARG A 1 81 ? -6.479 0.903 -8.488 1.00 92.31 81 ARG A N 1
ATOM 589 C CA . ARG A 1 81 ? -7.212 2.185 -8.368 1.00 92.31 81 ARG A CA 1
ATOM 590 C C . ARG A 1 81 ? -8.406 2.374 -9.311 1.00 92.31 81 ARG A C 1
ATOM 592 O O . ARG A 1 81 ? -9.329 3.094 -8.992 1.00 92.31 81 ARG A O 1
ATOM 599 N N . HIS A 1 82 ? -8.423 1.699 -10.463 1.00 92.38 82 HIS A N 1
ATOM 600 C CA . HIS A 1 82 ? -9.555 1.764 -11.401 1.00 92.38 82 HIS A CA 1
ATOM 601 C C . HIS A 1 82 ? -10.724 0.829 -11.014 1.00 92.38 82 HIS A C 1
ATOM 603 O O . HIS A 1 82 ? -11.668 0.670 -11.782 1.00 92.38 82 HIS A O 1
ATOM 609 N N . SER A 1 83 ? -10.633 0.137 -9.875 1.00 91.12 83 SER A N 1
ATOM 610 C CA . SER A 1 83 ? -11.658 -0.768 -9.351 1.00 91.12 83 SER A CA 1
ATOM 611 C C . SER A 1 83 ? -12.575 -0.029 -8.382 1.00 91.12 83 SER A C 1
ATOM 613 O O . SER A 1 83 ? -12.091 0.676 -7.506 1.00 91.12 83 SER A O 1
ATOM 615 N N . ALA A 1 84 ? -13.880 -0.304 -8.430 1.00 88.81 84 ALA A N 1
ATOM 616 C CA . ALA A 1 84 ? -14.851 0.246 -7.475 1.00 88.81 84 ALA A CA 1
ATOM 617 C C . ALA A 1 84 ? -14.614 -0.181 -6.008 1.00 88.81 84 ALA A C 1
ATOM 619 O O . ALA A 1 84 ? -15.157 0.430 -5.091 1.00 88.81 84 ALA A O 1
ATOM 620 N N . ALA A 1 85 ? -13.821 -1.234 -5.776 1.00 89.88 85 ALA A N 1
ATOM 621 C CA . ALA A 1 85 ? -13.420 -1.659 -4.430 1.00 89.88 85 ALA A CA 1
ATOM 622 C C . ALA A 1 85 ? -12.116 -1.011 -3.935 1.00 89.88 85 ALA A C 1
ATOM 624 O O . ALA A 1 85 ? -11.631 -1.379 -2.868 1.00 89.88 85 ALA A O 1
ATOM 625 N N . TYR A 1 86 ? -11.500 -0.115 -4.713 1.00 92.12 86 TYR A N 1
ATOM 626 C CA . TYR A 1 86 ? -10.351 0.647 -4.240 1.00 92.12 86 TYR A CA 1
ATOM 627 C C . TYR A 1 86 ? -10.836 1.763 -3.291 1.00 92.12 86 TYR A C 1
ATOM 629 O O . TYR A 1 86 ? -11.743 2.504 -3.670 1.00 92.12 86 TYR A O 1
ATOM 637 N N . PRO A 1 87 ? -10.290 1.895 -2.067 1.00 91.94 87 PRO A N 1
ATOM 638 C CA . PRO A 1 87 ? -10.751 2.905 -1.112 1.00 91.94 87 PRO A CA 1
ATOM 639 C C . PRO A 1 87 ? -10.456 4.345 -1.582 1.00 91.94 87 PRO A C 1
ATOM 641 O O . PRO A 1 87 ? -9.287 4.650 -1.835 1.00 91.94 87 PRO A O 1
ATOM 644 N N . PRO A 1 88 ? -11.450 5.257 -1.637 1.00 90.75 88 PRO A N 1
ATOM 645 C CA . PRO A 1 88 ? -11.243 6.627 -2.127 1.00 90.75 88 PRO A CA 1
ATOM 646 C C . PRO A 1 88 ? -10.209 7.427 -1.332 1.00 90.75 88 PRO A C 1
ATOM 648 O O . PRO A 1 88 ? -9.380 8.111 -1.919 1.00 90.75 88 PRO A O 1
ATOM 651 N N . LEU A 1 89 ? -10.178 7.273 -0.003 1.00 90.81 89 LEU A N 1
ATOM 652 C CA . LEU A 1 89 ? -9.205 7.972 0.850 1.00 90.81 89 LEU A CA 1
ATOM 653 C C . LEU A 1 89 ? -7.747 7.627 0.501 1.00 90.81 89 LEU A C 1
ATOM 655 O O . LEU A 1 89 ? -6.853 8.441 0.704 1.00 90.81 89 LEU A O 1
ATOM 659 N N . LEU A 1 90 ? -7.490 6.427 -0.033 1.00 91.50 90 LEU A N 1
ATOM 660 C CA . LEU A 1 90 ? -6.162 6.050 -0.524 1.00 91.50 90 LEU A CA 1
ATOM 661 C C . LEU A 1 90 ? -5.874 6.606 -1.918 1.00 91.50 90 LEU A C 1
ATOM 663 O O . LEU A 1 90 ? -4.709 6.714 -2.291 1.00 91.50 90 LEU A O 1
ATOM 667 N N . GLU A 1 91 ? -6.906 6.893 -2.710 1.00 90.81 91 GLU A N 1
ATOM 668 C CA . GLU A 1 91 ? -6.774 7.475 -4.048 1.00 90.81 91 GLU A CA 1
ATOM 66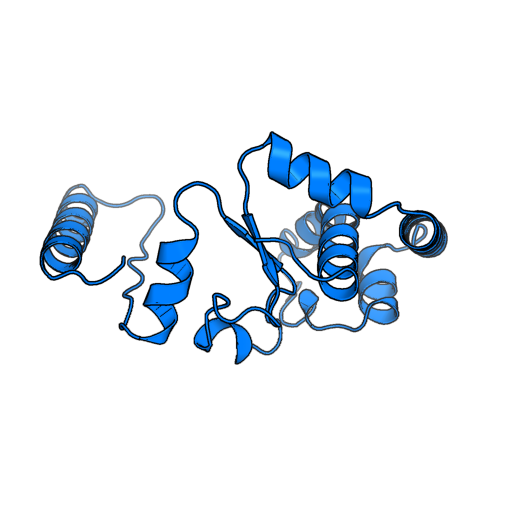9 C C . GLU A 1 91 ? -6.399 8.959 -3.974 1.00 90.81 91 GLU A C 1
ATOM 671 O O . GLU A 1 91 ? -5.673 9.450 -4.833 1.00 90.81 91 GLU A O 1
ATOM 676 N N . GLU A 1 92 ? -6.816 9.645 -2.908 1.00 90.56 92 GLU A N 1
ATOM 677 C CA . GLU A 1 92 ? -6.481 11.047 -2.627 1.00 90.56 92 GLU A CA 1
ATOM 678 C C . GLU A 1 92 ? -5.009 11.262 -2.228 1.00 90.56 92 GLU A C 1
ATOM 680 O O . GLU A 1 92 ? -4.517 12.394 -2.231 1.00 90.56 92 GLU A O 1
ATOM 685 N N . LEU A 1 93 ? -4.277 10.193 -1.897 1.00 91.06 93 LEU A N 1
ATOM 686 C CA . LEU A 1 93 ? -2.862 10.280 -1.544 1.00 91.06 93 LEU A CA 1
ATOM 687 C C . LEU A 1 93 ? -2.002 10.611 -2.770 1.00 91.06 93 LEU A C 1
ATOM 689 O O . LEU A 1 93 ? -2.138 10.012 -3.836 1.00 91.06 93 LEU A O 1
ATOM 693 N N . ALA A 1 94 ? -1.024 11.504 -2.592 1.00 87.62 94 ALA A N 1
ATOM 694 C CA . ALA A 1 94 ? -0.081 11.869 -3.653 1.00 87.62 94 ALA A CA 1
ATOM 695 C C . ALA A 1 94 ? 0.716 10.662 -4.192 1.00 87.62 94 ALA A C 1
ATOM 697 O O . ALA A 1 94 ? 1.094 10.635 -5.362 1.00 87.62 94 ALA A O 1
ATOM 698 N N . ASP A 1 95 ? 0.963 9.659 -3.350 1.00 89.06 95 ASP A N 1
ATOM 699 C CA . ASP A 1 95 ? 1.650 8.407 -3.662 1.00 89.06 95 ASP A CA 1
ATOM 700 C C . ASP A 1 95 ? 0.720 7.182 -3.594 1.00 8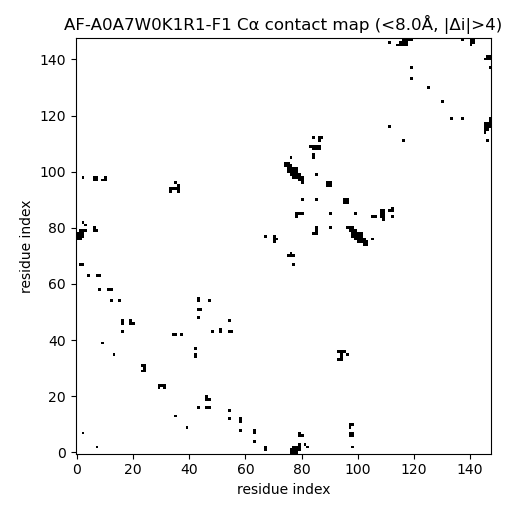9.06 95 ASP A C 1
ATOM 702 O O . ASP A 1 95 ? 1.164 6.078 -3.266 1.00 89.06 95 ASP A O 1
ATOM 706 N N . ALA A 1 96 ? -0.558 7.368 -3.953 1.00 92.88 96 ALA A N 1
ATOM 707 C CA . ALA A 1 96 ? -1.574 6.319 -3.999 1.00 92.88 96 ALA A CA 1
ATOM 708 C C . ALA A 1 96 ? -1.052 5.009 -4.640 1.00 92.88 96 ALA A C 1
ATOM 710 O O . ALA A 1 96 ? -0.623 5.004 -5.807 1.00 92.88 96 ALA A O 1
ATOM 711 N N . PRO A 1 97 ? -1.109 3.869 -3.922 1.00 93.56 97 PRO A N 1
ATOM 712 C CA . PRO A 1 97 ? -0.687 2.581 -4.456 1.00 93.56 97 PRO A CA 1
ATOM 713 C C . PRO A 1 97 ? -1.422 2.208 -5.749 1.00 93.56 97 PRO A C 1
ATOM 715 O O . PRO A 1 97 ? -2.644 2.240 -5.845 1.00 93.56 97 PRO A O 1
ATOM 718 N N . ALA A 1 98 ? -0.686 1.764 -6.771 1.00 94.81 98 ALA A N 1
ATOM 719 C CA . ALA A 1 98 ? -1.320 1.352 -8.026 1.00 94.81 98 ALA A CA 1
ATOM 720 C C . ALA A 1 98 ? -2.220 0.110 -7.860 1.00 94.81 98 ALA A C 1
ATOM 722 O O . ALA A 1 98 ? -3.210 -0.032 -8.587 1.00 94.81 98 ALA A O 1
ATOM 723 N N . VAL A 1 99 ? -1.852 -0.784 -6.933 1.00 95.88 99 VAL A N 1
ATOM 724 C CA . VAL A 1 99 ? -2.546 -2.032 -6.593 1.00 95.88 99 VAL A CA 1
ATOM 725 C C . VAL A 1 99 ? -2.470 -2.260 -5.086 1.00 95.88 99 VAL A C 1
ATOM 727 O O . VAL A 1 99 ? -1.393 -2.158 -4.502 1.00 95.88 99 VAL A O 1
ATOM 730 N N . LEU A 1 100 ? -3.598 -2.628 -4.485 1.00 94.81 100 LEU A N 1
ATOM 731 C CA . LEU A 1 100 ? -3.686 -3.228 -3.160 1.00 94.81 100 LEU A CA 1
ATOM 732 C C . LEU A 1 100 ? -3.774 -4.746 -3.322 1.00 94.81 100 LEU A C 1
ATOM 734 O O . LEU A 1 100 ? -4.642 -5.248 -4.040 1.00 94.81 100 LEU A O 1
ATOM 738 N N . PHE A 1 101 ? -2.873 -5.471 -2.666 1.00 94.94 101 PHE A N 1
ATOM 739 C CA . PHE A 1 101 ? -2.910 -6.929 -2.599 1.00 94.94 101 PHE A CA 1
ATOM 740 C C . PHE A 1 101 ? -3.569 -7.332 -1.282 1.00 94.94 101 PHE A C 1
ATOM 742 O O . PHE A 1 101 ? -3.036 -7.043 -0.214 1.00 94.94 101 PHE A O 1
ATOM 749 N N . ALA A 1 102 ? -4.737 -7.964 -1.359 1.00 93.25 102 ALA A N 1
ATOM 750 C CA . ALA A 1 102 ? -5.553 -8.306 -0.201 1.00 93.25 102 ALA A CA 1
ATOM 751 C C . ALA A 1 102 ? -5.738 -9.821 -0.089 1.00 93.25 102 ALA A C 1
ATOM 753 O O . ALA A 1 102 ? -6.164 -10.473 -1.042 1.00 93.25 102 ALA A O 1
ATOM 754 N N . ALA A 1 103 ? -5.448 -10.366 1.090 1.00 92.56 103 ALA A N 1
ATOM 755 C CA . ALA A 1 103 ? -5.778 -11.739 1.454 1.00 92.56 103 ALA A CA 1
ATOM 756 C C . ALA A 1 103 ? -7.043 -11.754 2.327 1.00 92.56 103 ALA A C 1
ATOM 758 O O . ALA A 1 103 ? -7.255 -10.850 3.136 1.00 92.56 103 ALA A O 1
ATOM 759 N N . GLY A 1 104 ? -7.879 -12.783 2.180 1.00 89.75 104 GLY A N 1
ATOM 760 C CA . GLY A 1 104 ? -9.143 -12.898 2.912 1.00 89.75 104 GLY A CA 1
ATOM 761 C C . GLY A 1 104 ? -10.336 -12.381 2.108 1.00 89.75 104 GLY A C 1
ATOM 762 O O . GLY A 1 104 ? -10.541 -12.814 0.978 1.00 89.75 104 GLY A O 1
ATOM 763 N N . ARG A 1 105 ? -11.154 -11.505 2.706 1.00 87.56 105 ARG A N 1
ATOM 764 C CA . ARG A 1 105 ? -12.414 -11.013 2.117 1.00 87.56 105 ARG A CA 1
ATOM 765 C C . ARG A 1 105 ? -12.218 -9.644 1.453 1.00 87.56 105 ARG A C 1
ATOM 767 O O . ARG A 1 105 ? -12.242 -8.636 2.163 1.00 87.56 105 ARG A O 1
ATOM 774 N N . PRO A 1 106 ? -12.012 -9.5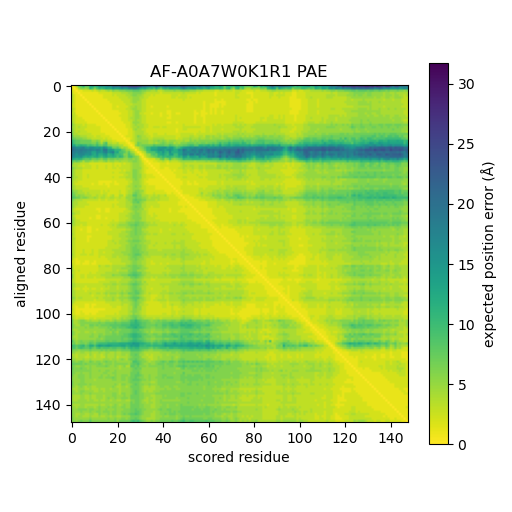63 0.125 1.00 82.31 106 PRO A N 1
ATOM 775 C CA . PRO A 1 106 ? -11.782 -8.289 -0.560 1.00 82.31 106 PRO A CA 1
ATOM 776 C C . PRO A 1 106 ? -12.984 -7.337 -0.483 1.00 82.31 106 PRO A C 1
ATOM 778 O O . PRO A 1 106 ? -12.811 -6.130 -0.627 1.00 82.31 106 PRO A O 1
ATOM 781 N N . GLU A 1 107 ? -14.185 -7.844 -0.199 1.00 84.12 107 GLU A N 1
ATOM 782 C CA . GLU A 1 107 ? -15.400 -7.049 0.014 1.00 84.12 107 GLU A CA 1
ATOM 783 C C . GLU A 1 107 ? -15.252 -6.081 1.197 1.00 84.12 107 GLU A C 1
ATOM 785 O O . GLU A 1 107 ? -15.883 -5.026 1.213 1.00 84.12 107 GLU A O 1
ATOM 790 N N . ALA A 1 108 ? -14.376 -6.390 2.161 1.00 86.12 108 ALA A N 1
ATOM 791 C CA . ALA A 1 108 ? -14.067 -5.488 3.267 1.00 86.12 108 ALA A CA 1
ATOM 792 C C . ALA A 1 108 ? -13.464 -4.158 2.784 1.00 86.12 108 ALA A C 1
ATOM 794 O O . ALA A 1 108 ? -13.760 -3.118 3.364 1.00 86.12 108 ALA A O 1
ATOM 795 N N . LEU A 1 109 ? -12.688 -4.162 1.691 1.00 87.44 109 LEU A N 1
ATOM 796 C CA . LEU A 1 109 ? -12.152 -2.928 1.103 1.00 87.44 109 LEU A CA 1
ATOM 797 C C . LEU A 1 109 ? -13.257 -2.060 0.498 1.00 87.44 109 LEU A C 1
ATOM 799 O O . LEU A 1 109 ? -13.196 -0.839 0.594 1.00 87.44 109 LEU A O 1
ATOM 803 N N . ALA A 1 110 ? -14.286 -2.679 -0.087 1.00 83.25 110 ALA A N 1
ATOM 804 C CA . ALA A 1 110 ? -15.410 -1.944 -0.656 1.00 83.25 110 ALA A CA 1
ATOM 805 C C . ALA A 1 110 ? -16.231 -1.218 0.425 1.00 83.25 110 ALA A C 1
ATOM 807 O O . ALA A 1 110 ? -16.738 -0.130 0.154 1.00 83.25 110 ALA A O 1
ATOM 808 N N . ARG A 1 111 ? -16.311 -1.772 1.646 1.00 85.69 111 ARG A N 1
ATOM 809 C CA . ARG A 1 111 ? -16.984 -1.132 2.794 1.00 85.69 111 ARG A CA 1
ATOM 810 C C . ARG A 1 111 ? -16.306 0.162 3.238 1.00 85.69 111 ARG A C 1
ATOM 812 O O . ARG A 1 111 ? -17.000 1.091 3.631 1.00 85.69 111 ARG A O 1
ATOM 819 N N . LEU A 1 112 ? -14.983 0.273 3.079 1.00 87.44 112 LEU A N 1
ATOM 820 C CA . LEU A 1 112 ? -14.223 1.496 3.392 1.00 87.44 112 LEU A CA 1
ATOM 821 C C . LEU A 1 112 ? -14.614 2.702 2.519 1.00 87.44 112 LEU A C 1
ATOM 823 O O . LEU A 1 112 ? -14.158 3.815 2.760 1.00 87.44 112 LEU A O 1
ATOM 827 N N . ARG A 1 113 ? -15.424 2.488 1.475 1.00 85.19 113 ARG A N 1
ATOM 828 C CA . ARG A 1 113 ? -16.000 3.562 0.660 1.00 85.19 113 ARG A CA 1
ATOM 829 C C . ARG A 1 113 ? -17.227 4.201 1.312 1.00 85.19 113 ARG A C 1
ATOM 831 O O . ARG A 1 113 ? -17.502 5.368 1.064 1.00 85.19 113 ARG A O 1
ATOM 838 N N . GLU A 1 114 ? -17.990 3.419 2.067 1.00 83.62 114 GLU A N 1
ATOM 839 C CA . GLU A 1 114 ? -19.310 3.796 2.586 1.00 83.62 114 GLU A CA 1
ATOM 840 C C . GLU A 1 114 ? -19.274 4.081 4.089 1.00 83.62 114 GLU A C 1
ATOM 842 O O . GLU A 1 114 ? -20.036 4.909 4.582 1.00 83.62 114 GLU A O 1
ATOM 847 N N . GLU A 1 115 ? -18.372 3.421 4.813 1.00 83.31 115 GLU A N 1
ATOM 848 C CA . GLU A 1 115 ? -18.284 3.477 6.266 1.00 83.31 115 GLU A CA 1
ATOM 849 C C . GLU A 1 115 ? -16.952 4.103 6.712 1.00 83.31 115 GLU A C 1
ATOM 851 O O . GLU A 1 115 ? -15.907 3.820 6.116 1.00 83.31 115 GLU A O 1
ATOM 856 N N . PRO A 1 116 ? -16.946 4.925 7.778 1.00 85.69 116 PRO A N 1
ATOM 857 C CA . PRO A 1 116 ? -15.704 5.398 8.371 1.00 85.69 116 PRO A CA 1
ATOM 858 C C . PRO A 1 116 ? -14.932 4.227 8.990 1.00 85.69 116 PRO A C 1
ATOM 860 O O . PRO A 1 116 ? -15.517 3.335 9.600 1.00 85.69 116 PRO A O 1
ATOM 863 N N . SER A 1 117 ? -13.607 4.264 8.886 1.00 91.94 117 SER A N 1
ATOM 864 C CA . SER A 1 117 ? -12.696 3.329 9.555 1.00 91.94 117 SER A CA 1
ATOM 865 C C . SER A 1 117 ? -11.797 4.063 10.542 1.00 91.94 117 SER A C 1
ATOM 867 O O . SER A 1 117 ? -11.452 5.225 10.315 1.00 91.94 117 SER A O 1
ATOM 869 N N . VAL A 1 118 ? -11.361 3.384 11.601 1.00 94.25 118 VAL A N 1
ATOM 870 C CA . VAL A 1 118 ? -10.506 3.971 12.640 1.00 94.25 118 VAL A CA 1
ATOM 871 C C . VAL A 1 118 ? -9.188 3.218 12.723 1.00 94.25 118 VAL A C 1
ATOM 873 O O . VAL A 1 118 ? -9.164 2.047 13.067 1.00 94.25 118 VAL A O 1
ATOM 876 N N . ALA A 1 119 ? -8.072 3.905 12.487 1.00 95.12 119 ALA A N 1
ATOM 877 C CA . ALA A 1 119 ? -6.755 3.320 12.713 1.00 95.12 119 ALA A CA 1
ATOM 878 C C . ALA A 1 119 ? -6.373 3.391 14.202 1.00 95.12 119 ALA A C 1
ATOM 880 O O . ALA A 1 119 ? -6.295 4.480 14.776 1.00 95.12 119 ALA A O 1
ATOM 881 N N . ILE A 1 120 ? -6.065 2.244 14.813 1.00 96.44 120 ILE A N 1
ATOM 882 C CA . ILE A 1 120 ? -5.468 2.170 16.154 1.00 96.44 120 ILE A CA 1
ATOM 883 C C . ILE A 1 120 ? -3.961 1.934 16.007 1.00 96.44 120 ILE A C 1
ATOM 885 O O . ILE A 1 120 ? -3.520 0.858 15.609 1.00 96.44 120 ILE A O 1
ATOM 889 N N . VAL A 1 121 ? -3.156 2.943 16.345 1.00 96.94 121 VAL A N 1
ATOM 890 C CA . VAL A 1 121 ? -1.684 2.885 16.295 1.00 96.94 121 VAL A CA 1
ATOM 891 C C . VAL A 1 121 ? -1.078 3.155 17.671 1.00 96.94 121 VAL A C 1
ATOM 893 O O . VAL A 1 121 ? -1.657 3.866 18.489 1.00 96.94 121 VAL A O 1
ATOM 896 N N . GLY A 1 122 ? 0.107 2.602 17.940 1.00 95.31 122 GLY A N 1
ATOM 897 C CA . GLY A 1 122 ? 0.760 2.734 19.242 1.00 95.31 122 GLY A CA 1
ATOM 898 C C . GLY A 1 122 ? 2.249 2.388 19.228 1.00 95.31 122 GLY A C 1
ATOM 899 O O . GLY A 1 122 ? 2.834 2.079 18.191 1.00 95.31 122 GLY A O 1
ATOM 900 N N . THR A 1 123 ? 2.879 2.458 20.403 1.00 96.12 123 THR A N 1
ATOM 901 C CA . THR A 1 123 ? 4.284 2.059 20.588 1.00 96.12 123 THR A CA 1
ATOM 902 C C . THR A 1 123 ? 4.480 0.560 20.331 1.00 96.12 123 THR A C 1
ATOM 904 O O . THR A 1 123 ? 3.629 -0.257 20.670 1.00 96.12 123 THR A O 1
ATOM 907 N N . ARG A 1 124 ? 5.651 0.190 19.794 1.00 96.44 124 ARG A N 1
ATOM 908 C CA . ARG A 1 124 ? 6.073 -1.215 19.626 1.00 96.44 124 ARG A CA 1
ATOM 909 C C . ARG A 1 124 ? 6.397 -1.913 20.955 1.00 96.44 124 ARG A C 1
ATOM 911 O O . ARG A 1 124 ? 6.519 -3.129 20.969 1.00 96.44 124 ARG A O 1
ATOM 918 N N . ASN A 1 125 ? 6.553 -1.154 22.044 1.00 97.38 125 ASN A N 1
ATOM 919 C CA . ASN A 1 125 ? 6.745 -1.667 23.403 1.00 97.38 125 ASN A CA 1
ATOM 920 C C . ASN A 1 125 ? 5.688 -1.057 24.346 1.00 97.38 125 ASN A C 1
ATOM 922 O O . ASN A 1 125 ? 5.994 -0.099 25.066 1.00 97.38 125 ASN A O 1
ATOM 926 N N . PRO A 1 126 ? 4.422 -1.504 24.263 1.00 97.56 126 PRO A N 1
ATOM 927 C CA . PRO A 1 126 ? 3.338 -0.966 25.078 1.00 97.56 126 PRO A CA 1
ATOM 928 C C . PRO A 1 126 ? 3.422 -1.452 26.528 1.00 97.56 126 PRO A C 1
ATOM 930 O O . PRO A 1 126 ? 3.914 -2.542 26.811 1.00 97.56 126 PRO A O 1
ATOM 933 N N . SER A 1 127 ? 2.899 -0.651 27.458 1.00 98.25 127 SER A N 1
ATOM 934 C CA . SER A 1 127 ? 2.636 -1.116 28.823 1.00 98.25 127 SER A CA 1
ATOM 935 C C . SER A 1 127 ? 1.444 -2.088 28.840 1.00 98.25 127 SER A C 1
ATOM 937 O O . SER A 1 127 ? 0.627 -2.046 27.915 1.00 98.25 127 SER A O 1
ATOM 939 N N . PRO A 1 128 ? 1.275 -2.909 29.897 1.00 98.19 128 PRO A N 1
ATOM 940 C CA . PRO A 1 128 ? 0.088 -3.756 30.047 1.00 98.19 128 PRO A CA 1
ATOM 941 C C . PRO A 1 128 ? -1.225 -2.972 29.903 1.00 98.19 128 PRO A C 1
ATOM 943 O O . PRO A 1 128 ? -2.096 -3.359 29.132 1.00 98.19 128 PRO A O 1
ATOM 946 N N . TYR A 1 129 ? -1.305 -1.794 30.531 1.00 97.94 129 TYR A N 1
ATOM 947 C CA . TYR A 1 129 ? -2.448 -0.887 30.394 1.00 97.94 129 TYR A CA 1
ATOM 948 C C . TYR A 1 129 ? -2.680 -0.430 28.943 1.00 97.94 129 TYR A C 1
ATOM 950 O O . TYR A 1 129 ? -3.812 -0.397 28.471 1.00 97.94 129 TYR A O 1
ATOM 958 N N . GLY A 1 130 ? -1.615 -0.107 28.201 1.00 98.00 130 GLY A N 1
ATOM 959 C CA . GLY A 1 130 ? -1.732 0.283 26.794 1.00 98.00 130 GLY A CA 1
ATOM 960 C C . GLY A 1 130 ? -2.300 -0.833 25.910 1.00 98.00 130 GLY A C 1
ATOM 961 O O . GLY A 1 130 ? -3.093 -0.554 25.012 1.00 98.00 130 GLY A O 1
ATOM 962 N N . VAL A 1 131 ? -1.939 -2.091 26.191 1.00 98.00 131 VAL A N 1
ATOM 963 C CA . VAL A 1 131 ? -2.504 -3.266 25.506 1.00 98.00 131 VAL A CA 1
ATOM 964 C C . VAL A 1 131 ? -3.992 -3.415 25.823 1.00 98.00 131 VAL A C 1
ATOM 966 O O . VAL A 1 131 ? -4.790 -3.600 24.905 1.00 98.00 131 VAL A O 1
ATOM 969 N N . GLU A 1 132 ? -4.378 -3.288 27.095 1.00 98.31 132 GLU A N 1
ATO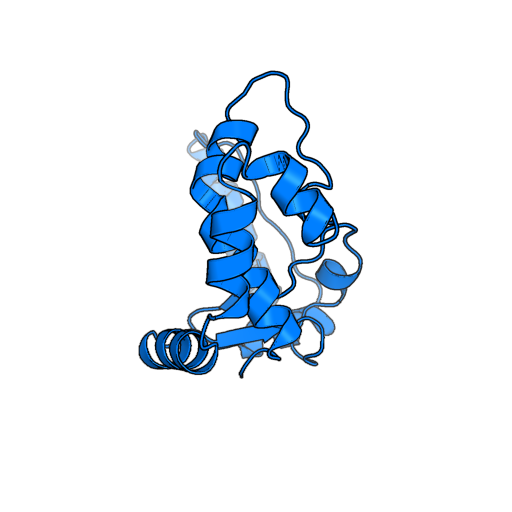M 970 C CA . GLU A 1 132 ? -5.780 -3.375 27.524 1.00 98.31 132 GLU A CA 1
ATOM 971 C C . GLU A 1 132 ? -6.654 -2.309 26.851 1.00 98.31 132 GLU A C 1
ATOM 973 O O . GLU A 1 132 ? -7.721 -2.627 26.320 1.00 98.31 132 GLU A O 1
ATOM 978 N N . VAL A 1 133 ? -6.179 -1.060 26.806 1.00 98.06 133 VAL A N 1
ATOM 979 C CA . VAL A 1 133 ? -6.890 0.047 26.151 1.00 98.06 133 VAL A CA 1
ATOM 980 C C . VAL A 1 133 ? -7.037 -0.202 24.649 1.00 98.06 133 VAL A C 1
ATOM 982 O O . VAL A 1 133 ? -8.146 -0.094 24.127 1.00 98.06 133 VAL A O 1
ATOM 985 N N . ALA A 1 134 ? -5.959 -0.576 23.950 1.00 98.00 134 ALA A N 1
ATOM 986 C CA . ALA A 1 134 ? -6.013 -0.852 22.513 1.00 98.00 134 ALA A CA 1
ATOM 987 C C . ALA A 1 134 ? -6.981 -2.002 22.187 1.00 98.00 134 ALA A C 1
ATOM 989 O O . ALA A 1 134 ? -7.758 -1.908 21.236 1.00 98.00 134 ALA A O 1
ATOM 990 N N . HIS A 1 135 ? -6.983 -3.057 23.009 1.00 97.81 135 HIS A N 1
ATOM 991 C CA . HIS A 1 135 ? -7.907 -4.176 22.860 1.00 97.81 135 HIS A CA 1
ATOM 992 C C . HIS A 1 135 ? -9.364 -3.759 23.095 1.00 97.81 135 HIS A C 1
ATOM 994 O O . HIS A 1 135 ? -10.235 -4.154 22.320 1.00 97.81 135 HIS A O 1
ATOM 1000 N N . SER A 1 136 ? -9.655 -2.967 24.138 1.00 98.12 136 SER A N 1
ATOM 1001 C CA . SER A 1 136 ? -11.031 -2.512 24.375 1.00 98.12 136 SER A CA 1
ATOM 1002 C C . SER A 1 136 ? -11.529 -1.646 23.228 1.00 98.12 136 SER A C 1
ATOM 1004 O O . SER A 1 136 ? -12.596 -1.927 22.699 1.00 98.12 136 SER A O 1
ATOM 1006 N N . LEU A 1 137 ? -10.729 -0.678 22.772 1.00 97.94 137 LEU A N 1
ATOM 1007 C CA . LEU A 1 137 ? -11.090 0.173 21.637 1.00 97.94 137 LEU A CA 1
ATOM 1008 C C . LEU A 1 137 ? -11.384 -0.649 20.379 1.00 97.94 137 LEU A C 1
ATOM 1010 O O . LEU A 1 137 ? -12.432 -0.466 19.767 1.00 97.94 137 LEU A O 1
ATOM 1014 N N . GLY A 1 138 ? -10.496 -1.581 20.017 1.00 97.62 138 GLY A N 1
ATOM 1015 C CA . GLY A 1 138 ? -10.684 -2.425 18.835 1.00 97.62 138 GLY A CA 1
ATOM 1016 C C . GLY A 1 138 ? -11.940 -3.294 18.922 1.00 97.62 138 GLY A C 1
ATOM 1017 O O . GLY A 1 138 ? -12.703 -3.385 17.961 1.00 97.62 138 GLY A O 1
ATOM 1018 N N . ARG A 1 139 ? -12.198 -3.891 20.092 1.00 98.06 139 ARG A N 1
ATOM 1019 C CA . ARG A 1 139 ? -13.410 -4.681 20.340 1.00 98.06 139 ARG A CA 1
ATOM 1020 C C . ARG A 1 139 ? -14.672 -3.830 20.248 1.00 98.06 139 ARG A C 1
ATOM 1022 O O . ARG A 1 139 ? -15.620 -4.247 19.590 1.00 98.06 139 ARG A O 1
ATOM 1029 N N . ASP A 1 140 ? -14.692 -2.679 20.911 1.00 97.88 140 ASP A N 1
ATOM 1030 C CA . ASP A 1 140 ? -15.891 -1.852 21.041 1.00 97.88 140 ASP A CA 1
ATOM 1031 C C . ASP A 1 140 ? -16.247 -1.203 19.689 1.00 97.88 140 ASP A C 1
ATOM 1033 O O . ASP A 1 140 ? -17.414 -1.193 19.295 1.00 97.88 140 ASP A O 1
ATOM 1037 N N . LEU A 1 141 ? -15.242 -0.769 18.915 1.00 96.31 141 LEU A N 1
ATOM 1038 C CA . LEU A 1 141 ? -15.411 -0.298 17.534 1.00 96.31 141 LEU A CA 1
ATOM 1039 C C . LEU A 1 141 ? -15.884 -1.420 16.599 1.00 96.31 141 LEU A C 1
ATOM 1041 O O . LEU A 1 141 ? -16.856 -1.238 15.865 1.00 96.31 141 LEU A O 1
ATOM 1045 N N . GLY A 1 142 ? -15.261 -2.600 16.671 1.00 93.81 142 GLY A N 1
ATOM 1046 C CA . GLY A 1 142 ? -15.668 -3.755 15.870 1.00 93.81 142 GLY A CA 1
ATOM 1047 C C . GLY A 1 142 ? -17.097 -4.216 16.178 1.00 93.81 142 GLY A C 1
ATOM 1048 O O . GLY A 1 142 ? -17.855 -4.528 15.260 1.00 93.81 142 GLY A O 1
ATOM 1049 N N . ALA A 1 143 ? -17.501 -4.198 17.453 1.00 95.88 143 ALA A N 1
ATOM 1050 C CA . ALA A 1 143 ? -18.869 -4.493 17.882 1.00 95.88 143 ALA A CA 1
ATOM 1051 C C . ALA A 1 143 ? -19.882 -3.451 17.378 1.00 95.88 143 ALA A C 1
ATOM 1053 O O . ALA A 1 143 ? -21.022 -3.803 17.079 1.00 95.88 143 ALA A O 1
ATOM 1054 N N . ALA A 1 144 ? -19.460 -2.194 17.227 1.00 94.25 144 ALA A N 1
ATOM 1055 C CA . ALA A 1 144 ? -20.244 -1.136 16.594 1.00 94.25 144 ALA A CA 1
ATOM 1056 C C . ALA A 1 144 ? -20.258 -1.218 15.052 1.00 94.25 144 ALA A C 1
ATOM 1058 O O . ALA A 1 144 ? -20.879 -0.380 14.400 1.00 94.25 144 ALA A O 1
ATOM 1059 N N . GLY A 1 145 ? -19.588 -2.212 14.457 1.00 91.44 145 GLY A N 1
ATOM 1060 C CA . GLY A 1 145 ? -19.506 -2.406 13.010 1.00 91.44 145 GLY A CA 1
ATOM 1061 C C . GLY A 1 145 ? -18.451 -1.547 12.312 1.00 91.44 145 GLY A C 1
ATOM 1062 O O . GLY A 1 145 ? -18.333 -1.646 11.092 1.00 91.44 145 GLY A O 1
ATOM 1063 N N . VAL A 1 146 ? -17.671 -0.763 13.064 1.00 92.50 146 VAL A N 1
ATOM 1064 C CA . VAL A 1 146 ? -16.627 0.129 12.547 1.00 92.50 146 VAL A CA 1
ATOM 1065 C C . VAL A 1 146 ? -15.348 -0.673 12.279 1.00 92.50 146 VAL A C 1
ATOM 1067 O O . VAL A 1 146 ? -14.812 -1.281 13.209 1.00 92.50 146 VAL A O 1
ATOM 1070 N N . PRO A 1 147 ? -14.825 -0.685 11.039 1.00 91.19 147 PRO A N 1
ATOM 1071 C CA . PRO A 1 147 ? -13.544 -1.317 10.737 1.00 91.19 147 PRO A CA 1
ATOM 1072 C C . PRO A 1 147 ? -12.382 -0.654 11.498 1.00 91.19 147 PRO A C 1
ATOM 1074 O O . PRO A 1 147 ? -12.266 0.578 11.495 1.00 91.19 147 PRO A O 1
ATOM 1077 N N . VAL A 1 148 ? -11.520 -1.481 12.101 1.00 91.56 148 VAL A N 1
ATOM 1078 C CA . VAL A 1 148 ? -10.278 -1.092 12.800 1.00 91.56 148 VAL A CA 1
ATOM 1079 C C . VAL A 1 148 ? -9.042 -1.747 12.206 1.00 91.56 148 VAL A C 1
ATOM 1081 O O . VAL A 1 148 ? -9.176 -2.886 11.700 1.00 91.56 148 VAL A O 1
#

Solvent-accessible surface area (backbone atoms only — not comparable to full-atom values): 8690 Å² total; per-residue (Å²): 107,76,43,52,67,73,29,47,51,53,45,50,53,51,60,77,40,40,71,49,51,52,62,47,64,74,36,98,84,52,80,65,80,57,50,79,44,42,55,72,71,56,34,34,64,76,54,44,58,97,45,33,66,62,52,52,53,54,60,72,71,54,65,62,66,60,57,52,48,52,32,57,75,68,56,32,36,32,44,15,67,93,39,90,49,38,40,57,80,50,62,74,40,85,48,40,66,44,47,47,81,41,71,78,67,66,66,61,39,38,45,54,65,80,42,77,67,50,86,85,84,79,68,98,79,63,53,75,66,53,51,53,52,53,52,50,52,49,50,55,37,47,74,72,70,32,53,104

Mean predicted aligned error: 4.63 Å

Secondary structure (DSSP, 8-state):
----HHHHHHHHHHHHHHHHHHHHHTSTT---TTGGGS-HHHHHHHHTGGGHHHHHHHHHH--HHHHHHHHHHTTEEEEETTSTTS-HHHHSSTT--SEEEEES-THHHHHTTTS--------SS--HHHHHHHHHHHHHHHHTT---

pLDDT: mean 91.62, std 6.71, range [63.34, 98.3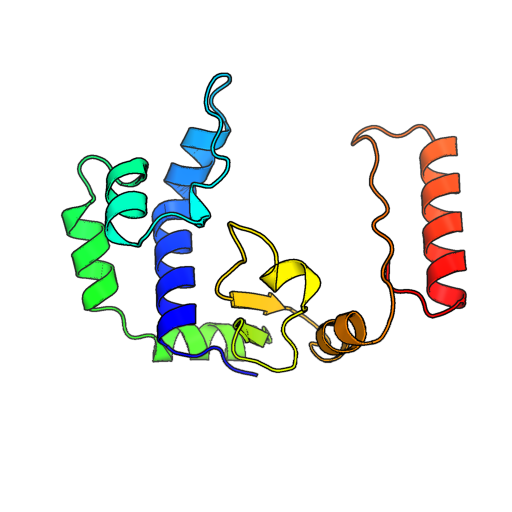1]

Nearest PDB structures (foldseek):
  3maj-assembly1_A-2  TM=6.121E-01  e=1.580E-02  Rhodopseudomonas palustris

Foldseek 3Di:
DFADPVQLLLVVLCVVQVVQVVVQVPDPPDDCVCLLLDDPLVNLVVGVPPCSVVSVVCSVPDDCVVVRVVLVVVQKDWAAPVDLLAQVVLVPDSNRRRTDIDHDDSVVSNVNNVAPADDDDDDPDDDPVRVVVSVVVCVVCVVVVHHD

Radius of gyration: 18.39 Å; Cα contacts (8 Å, |Δi|>4): 141; chains: 1; bounding box: 44×31×52 Å